Protein AF-A0A848S6K9-F1 (afdb_monomer_lite)

pLDDT: mean 92.79, std 4.36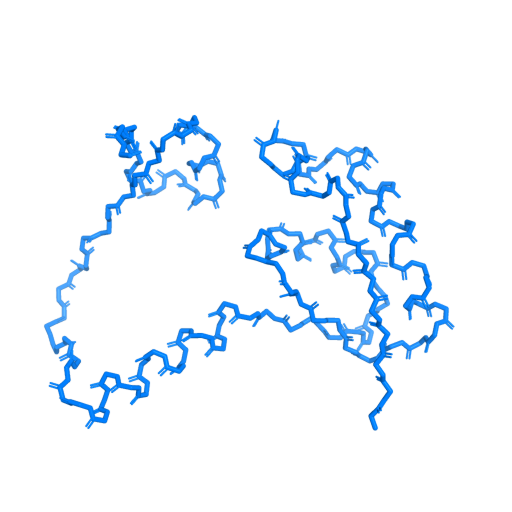, range [76.06, 98.19]

Secondary structure (DSSP, 8-state):
--------TTHHHHHHTT-TTSHHHHHHHHHHHHHHHHTT-SEEEE-STTGGGGHHHHHHHS-TTPEEEEHHHHHHHHHHHHHHHTT------SPP---EEESS-HHHHHHHH-TTS-EEE---

Sequence (124 aa):
INVIEQVGNGIVELIESGKLHSDEMVSLLKIYLKPMIDANIDYLVLGCTHYPYLIPLLIDLLPKHVKIIDSGEAVARQTKAVLEKHNLLNTILNKPKNEFYTNGKPDIMKSLLGNNFKVEYLNF

Structure (mmCIF, N/CA/C/O backbone):
data_AF-A0A848S6K9-F1
#
_entry.id   AF-A0A848S6K9-F1
#
loop_
_atom_site.group_PDB
_atom_site.id
_atom_site.type_symbol
_atom_site.label_atom_id
_atom_site.label_alt_id
_atom_site.label_comp_id
_atom_site.label_asym_id
_atom_site.label_entity_id
_atom_site.label_seq_id
_atom_site.pdbx_PDB_ins_code
_atom_site.Cartn_x
_atom_site.Cartn_y
_atom_site.Cartn_z
_atom_site.occupancy
_atom_site.B_iso_or_equiv
_atom_site.auth_seq_id
_atom_site.auth_comp_id
_atom_site.auth_asym_id
_atom_site.auth_atom_id
_atom_site.pdbx_PDB_model_num
ATOM 1 N N . ILE A 1 1 ? -19.817 -16.344 -1.034 1.00 85.44 1 ILE A N 1
ATOM 2 C CA . ILE A 1 1 ? -18.923 -15.187 -0.793 1.00 85.44 1 ILE A CA 1
ATOM 3 C C . ILE A 1 1 ? -19.828 -13.988 -0.593 1.00 85.44 1 ILE A C 1
ATOM 5 O O . ILE A 1 1 ? -20.676 -13.770 -1.450 1.00 85.44 1 ILE A O 1
ATOM 9 N N . ASN A 1 2 ? -19.718 -13.304 0.544 1.00 93.75 2 ASN A N 1
ATOM 10 C CA . ASN A 1 2 ? -20.392 -12.028 0.764 1.00 93.75 2 ASN A CA 1
ATOM 11 C C . ASN A 1 2 ? -19.378 -10.906 0.523 1.00 93.75 2 ASN A C 1
ATOM 13 O O . ASN A 1 2 ? -18.215 -11.064 0.894 1.00 93.75 2 ASN A O 1
ATOM 17 N N . VAL A 1 3 ? -19.804 -9.817 -0.108 1.00 95.06 3 VAL A N 1
ATOM 18 C CA . VAL A 1 3 ? -18.935 -8.685 -0.446 1.00 95.06 3 VAL A CA 1
ATOM 19 C C . VAL A 1 3 ? -19.520 -7.434 0.183 1.00 95.06 3 VAL A C 1
ATOM 21 O O . VAL A 1 3 ? -20.715 -7.176 0.065 1.00 95.06 3 VAL A O 1
ATOM 24 N N . ILE A 1 4 ? -18.664 -6.676 0.860 1.00 94.38 4 ILE A N 1
ATOM 25 C CA . ILE A 1 4 ? -19.001 -5.382 1.444 1.00 94.38 4 ILE A CA 1
ATOM 26 C C . ILE A 1 4 ? -18.066 -4.368 0.813 1.00 94.38 4 ILE A C 1
ATOM 28 O O . ILE A 1 4 ? -16.845 -4.519 0.869 1.00 94.38 4 ILE A O 1
ATOM 32 N N . GLU A 1 5 ? -18.651 -3.348 0.203 1.00 94.81 5 GLU A N 1
ATOM 33 C CA . GLU A 1 5 ? -17.915 -2.279 -0.451 1.00 94.81 5 GLU A CA 1
ATOM 34 C C . GLU A 1 5 ? -17.945 -1.029 0.419 1.00 94.81 5 GLU A C 1
ATOM 36 O O . GLU A 1 5 ? -18.978 -0.663 0.980 1.00 94.81 5 GLU A O 1
ATOM 41 N N . GLN A 1 6 ? -16.800 -0.364 0.518 1.00 94.88 6 GLN A N 1
ATOM 42 C CA . GLN A 1 6 ? -16.665 0.891 1.237 1.00 94.88 6 GLN A CA 1
ATOM 43 C C . GLN A 1 6 ? -15.826 1.846 0.405 1.00 94.88 6 GLN A C 1
ATOM 45 O O . GLN A 1 6 ? -14.687 1.548 0.044 1.00 94.88 6 GLN A O 1
ATOM 50 N N . VAL A 1 7 ? -16.386 3.020 0.135 1.00 94.75 7 VAL A N 1
ATOM 51 C CA . VAL A 1 7 ? -15.663 4.101 -0.532 1.00 94.75 7 VAL A CA 1
ATOM 52 C C . VAL A 1 7 ? -14.777 4.806 0.497 1.00 94.75 7 VAL A C 1
ATOM 54 O O . VAL A 1 7 ? -15.270 5.242 1.539 1.00 94.75 7 VAL A O 1
ATOM 57 N N . GLY A 1 8 ? -13.477 4.904 0.208 1.00 91.81 8 GLY A N 1
ATOM 58 C CA . GLY A 1 8 ? -12.458 5.504 1.075 1.00 91.81 8 GLY A CA 1
ATOM 59 C C . GLY A 1 8 ? -12.094 6.940 0.690 1.00 91.81 8 GLY A C 1
ATOM 60 O O . GLY A 1 8 ? -10.917 7.237 0.480 1.00 91.81 8 GLY A O 1
ATOM 61 N N . ASN A 1 9 ? -13.096 7.814 0.548 1.00 94.81 9 ASN A N 1
ATOM 62 C CA . ASN A 1 9 ? -12.891 9.231 0.216 1.00 94.81 9 ASN A CA 1
ATOM 63 C C . ASN A 1 9 ? -11.999 9.921 1.264 1.00 94.81 9 ASN A C 1
ATOM 65 O O . ASN A 1 9 ? -12.102 9.631 2.453 1.00 94.81 9 ASN A O 1
ATOM 69 N N . GLY A 1 10 ? -11.125 10.838 0.845 1.00 94.56 10 GLY A N 1
ATOM 70 C CA . GLY A 1 10 ? -10.224 11.561 1.751 1.00 94.56 10 GLY A CA 1
ATOM 71 C C . GLY A 1 10 ? -8.935 10.806 2.097 1.00 94.56 10 GLY A C 1
ATOM 72 O O . GLY A 1 10 ? -7.955 11.425 2.505 1.00 94.56 10 GLY A O 1
ATOM 73 N N . ILE A 1 11 ? -8.891 9.478 1.931 1.00 95.38 11 ILE A N 1
ATOM 74 C CA . ILE A 1 11 ? -7.698 8.685 2.265 1.00 95.38 11 ILE A CA 1
ATOM 75 C C . ILE A 1 11 ? -6.531 9.039 1.337 1.00 95.38 11 ILE A C 1
ATOM 77 O O . ILE A 1 11 ? -5.404 9.204 1.802 1.00 95.38 11 ILE A O 1
ATOM 81 N N . VAL A 1 12 ? -6.785 9.152 0.031 1.00 93.69 12 VAL A N 1
ATOM 82 C CA . VAL A 1 12 ? -5.736 9.430 -0.963 1.00 93.69 12 VAL A CA 1
ATOM 83 C C . VAL A 1 12 ? -5.144 10.816 -0.726 1.00 93.69 12 VAL A C 1
ATOM 85 O O . VAL A 1 12 ? -3.929 10.963 -0.653 1.00 93.69 12 VAL A O 1
ATOM 88 N N . GLU A 1 13 ? -5.995 11.808 -0.487 1.00 93.88 13 GLU A N 1
ATOM 89 C CA . GLU A 1 13 ? -5.608 13.190 -0.221 1.00 93.88 13 GLU A CA 1
ATOM 90 C C . GLU A 1 13 ? -4.739 13.304 1.041 1.00 93.88 13 GLU A C 1
ATOM 92 O O . GLU A 1 13 ? -3.761 14.057 1.078 1.00 93.88 13 GLU A O 1
ATOM 97 N N . LEU A 1 14 ? -5.048 12.528 2.084 1.00 94.69 14 LEU A N 1
ATOM 98 C CA . LEU A 1 14 ? -4.221 12.468 3.290 1.00 94.69 14 LEU A CA 1
ATOM 99 C C . LEU A 1 14 ? -2.866 11.795 3.035 1.00 94.69 14 LEU A C 1
ATOM 101 O O . LEU A 1 14 ? -1.851 12.258 3.555 1.00 94.69 14 LEU A O 1
ATOM 105 N N . ILE A 1 15 ? -2.818 10.739 2.222 1.00 90.94 15 ILE A N 1
ATOM 106 C CA . ILE A 1 15 ? -1.554 10.087 1.845 1.00 90.94 15 ILE A CA 1
ATOM 107 C C . ILE A 1 15 ? -0.682 11.057 1.044 1.00 90.94 15 ILE A C 1
ATOM 109 O O . ILE A 1 15 ? 0.474 11.288 1.401 1.00 90.94 15 ILE A O 1
ATOM 113 N N . GLU A 1 16 ? -1.244 11.680 0.010 1.00 88.56 16 GLU A N 1
ATOM 114 C CA . GLU A 1 16 ? -0.530 12.615 -0.860 1.00 88.56 16 GLU A CA 1
ATOM 115 C C . GLU A 1 16 ? -0.104 13.892 -0.126 1.00 88.56 16 GLU A C 1
ATOM 117 O O . GLU A 1 16 ? 0.919 14.483 -0.451 1.00 88.56 16 GLU A O 1
ATOM 122 N N . SER A 1 17 ? -0.820 14.308 0.918 1.00 89.94 17 SER A N 1
ATOM 123 C CA . SER A 1 17 ? -0.398 15.432 1.766 1.00 89.94 17 SER A CA 1
ATOM 124 C C . SER A 1 17 ? 0.621 15.053 2.851 1.00 89.94 17 SER A C 1
ATOM 126 O O . SER A 1 17 ? 1.007 15.909 3.648 1.00 89.94 17 SER A O 1
ATOM 128 N N . GLY A 1 18 ? 1.092 13.800 2.885 1.00 88.31 18 GLY A N 1
ATOM 129 C CA . GLY A 1 18 ? 2.080 13.322 3.856 1.00 88.31 18 GLY A CA 1
ATOM 130 C C . GLY A 1 18 ? 1.511 13.077 5.258 1.00 88.31 18 GLY A C 1
ATOM 131 O O . GLY A 1 18 ? 2.266 12.952 6.220 1.00 88.31 18 GLY A O 1
ATOM 132 N N . LYS A 1 19 ? 0.185 12.986 5.396 1.00 93.00 19 LYS A N 1
ATOM 133 C CA . LYS A 1 19 ? -0.535 12.790 6.664 1.00 93.00 19 LYS A CA 1
ATOM 134 C C . LYS A 1 19 ? -0.834 11.319 6.975 1.00 93.00 19 LYS A C 1
ATOM 136 O O . LYS A 1 19 ? -1.772 11.024 7.717 1.00 93.00 19 LYS A O 1
ATOM 141 N N . LEU A 1 20 ? -0.025 10.398 6.448 1.00 90.12 20 LEU A N 1
ATOM 142 C CA . LEU A 1 20 ? -0.211 8.949 6.587 1.00 90.12 20 LEU A CA 1
ATOM 143 C C . LEU A 1 20 ? -0.406 8.513 8.048 1.00 90.12 20 LEU A C 1
ATOM 145 O O . LEU A 1 20 ? -1.311 7.745 8.334 1.00 90.12 20 LEU A O 1
ATOM 149 N N . HIS A 1 21 ? 0.394 9.041 8.976 1.00 91.44 21 HIS A N 1
ATOM 150 C CA . HIS A 1 21 ? 0.350 8.674 10.399 1.00 91.44 21 HIS A CA 1
ATOM 151 C C . HIS A 1 21 ? -0.387 9.696 11.282 1.00 91.44 21 HIS A C 1
ATOM 153 O O . HIS A 1 21 ? -0.161 9.745 12.487 1.00 91.44 21 HIS A O 1
ATOM 159 N N . SER A 1 22 ? -1.223 10.556 10.696 1.00 95.12 22 SER A N 1
ATOM 160 C CA . SER A 1 22 ? -1.969 11.565 11.455 1.00 95.12 22 SER A CA 1
ATOM 161 C C . SER A 1 22 ? -3.154 10.970 12.224 1.00 95.12 22 SER A C 1
ATOM 163 O O . SER A 1 22 ? -3.765 9.990 11.791 1.00 95.12 22 SER A O 1
ATOM 165 N N . ASP A 1 23 ? -3.554 11.626 13.316 1.00 96.81 23 ASP A N 1
ATOM 166 C CA . ASP A 1 23 ? -4.791 11.295 14.041 1.00 96.81 23 ASP A CA 1
ATOM 167 C C . ASP A 1 23 ? -6.035 11.407 13.142 1.00 96.81 23 ASP A C 1
ATOM 169 O O . ASP A 1 23 ? -7.007 10.665 13.305 1.00 96.81 23 ASP A O 1
ATOM 173 N N . GLU A 1 24 ? -5.983 12.312 12.161 1.00 97.00 24 GLU A N 1
ATOM 174 C CA . GLU A 1 24 ? -6.998 12.490 11.121 1.00 97.00 24 GLU A CA 1
ATOM 175 C C . GLU A 1 24 ? -7.153 11.214 10.277 1.00 97.00 24 GLU A C 1
ATOM 177 O O . GLU A 1 24 ? -8.266 10.699 10.148 1.00 97.00 24 GLU A O 1
ATOM 182 N N . MET A 1 25 ? -6.042 10.642 9.790 1.00 97.06 25 MET A N 1
ATOM 183 C CA . MET A 1 25 ? -6.047 9.372 9.051 1.00 97.06 25 MET A CA 1
ATOM 184 C C . MET A 1 25 ? -6.609 8.232 9.903 1.00 97.06 25 MET A C 1
ATOM 186 O O . MET A 1 25 ? -7.485 7.493 9.457 1.00 97.06 25 MET A O 1
ATOM 190 N N . VAL A 1 26 ? -6.143 8.095 11.147 1.00 97.19 26 VAL A N 1
ATOM 191 C CA . VAL A 1 26 ? -6.598 7.020 12.044 1.00 97.19 26 VAL A CA 1
ATOM 192 C C . VAL A 1 26 ? -8.102 7.123 12.310 1.00 97.19 26 VAL A C 1
ATOM 194 O O . VAL A 1 26 ? -8.809 6.113 12.286 1.00 97.19 26 VAL A O 1
ATOM 197 N N . SER A 1 27 ? -8.605 8.335 12.542 1.00 97.25 27 SER A N 1
ATOM 198 C CA . SER A 1 27 ? -10.031 8.580 12.777 1.00 97.25 27 SER A CA 1
ATOM 199 C C . SER A 1 27 ? -10.870 8.234 11.548 1.00 97.25 27 SER A C 1
ATOM 201 O O . SER A 1 27 ? -11.896 7.562 11.674 1.00 97.25 27 SER A O 1
ATOM 203 N N . LEU A 1 28 ? -10.401 8.622 10.360 1.00 97.44 28 LEU A N 1
ATOM 204 C CA . LEU A 1 28 ? -11.060 8.323 9.093 1.00 97.44 28 LEU A CA 1
ATOM 205 C C . LEU A 1 28 ? -11.119 6.812 8.823 1.00 97.44 28 LEU A C 1
ATOM 207 O O . LEU A 1 28 ? -12.183 6.275 8.514 1.00 97.44 28 LEU A O 1
ATOM 211 N N . LEU A 1 29 ? -10.003 6.102 9.019 1.00 97.62 29 LEU A N 1
ATOM 212 C CA . LEU A 1 29 ? -9.949 4.647 8.860 1.00 97.62 29 LEU A CA 1
ATOM 213 C C . LEU A 1 29 ? -10.907 3.935 9.814 1.00 97.62 29 LEU A C 1
ATOM 215 O O . LEU A 1 29 ? -11.615 3.028 9.389 1.00 97.62 29 LEU A O 1
ATOM 219 N N . LYS A 1 30 ? -10.996 4.355 11.081 1.00 97.12 30 LYS A N 1
ATOM 220 C CA . LYS A 1 30 ? -11.936 3.750 12.041 1.00 97.12 30 LYS A CA 1
ATOM 221 C C . LYS A 1 30 ? -13.390 3.848 11.578 1.00 97.12 30 LYS A C 1
ATOM 223 O O . LYS A 1 30 ? -14.132 2.883 11.742 1.00 97.12 30 LYS A O 1
ATOM 228 N N . ILE A 1 31 ? -13.786 4.976 10.985 1.00 97.00 31 ILE A N 1
ATOM 229 C CA . ILE A 1 31 ? -15.139 5.163 10.439 1.00 97.00 31 ILE A CA 1
ATOM 230 C C . ILE A 1 31 ? -15.396 4.166 9.304 1.00 97.00 31 ILE A C 1
ATOM 232 O O . ILE A 1 31 ? -16.429 3.499 9.300 1.00 97.00 31 ILE A O 1
ATOM 236 N N . TYR A 1 32 ? -14.449 4.026 8.375 1.00 96.94 32 TYR A N 1
ATOM 237 C CA . TYR A 1 32 ? -14.607 3.157 7.207 1.00 96.94 32 TYR A CA 1
ATOM 238 C C . TYR A 1 32 ? -14.462 1.665 7.505 1.00 96.94 32 TYR A C 1
ATOM 240 O O . TYR A 1 32 ? -15.124 0.847 6.871 1.00 96.94 32 TYR A O 1
ATOM 248 N N . LEU A 1 33 ? -13.638 1.293 8.482 1.00 97.00 33 LEU A N 1
ATOM 249 C CA . LEU A 1 33 ? -13.458 -0.102 8.877 1.00 97.00 33 LEU A CA 1
ATOM 250 C C . LEU A 1 33 ? -14.596 -0.608 9.763 1.00 97.00 33 LEU A C 1
ATOM 252 O O . LEU A 1 33 ? -14.880 -1.804 9.750 1.00 97.00 33 LEU A O 1
ATOM 256 N N . LYS A 1 34 ? -15.273 0.275 10.509 1.00 96.50 34 LYS A N 1
ATOM 257 C CA . LYS A 1 34 ? -16.366 -0.102 11.412 1.00 96.50 34 LYS A CA 1
ATOM 258 C C . LYS A 1 34 ? -17.420 -1.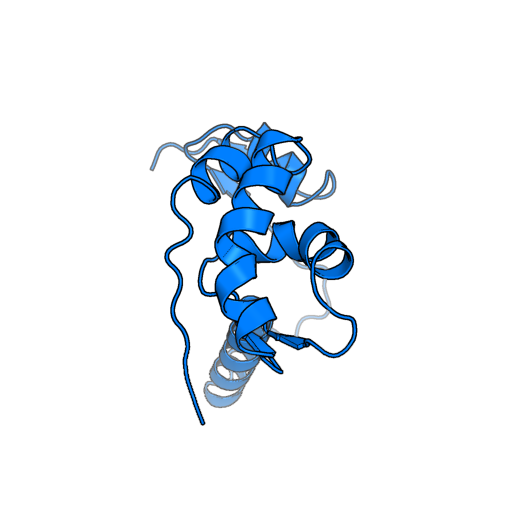026 10.776 1.00 96.50 34 LYS A C 1
ATOM 260 O O . LYS A 1 34 ? -17.631 -2.093 11.346 1.00 96.50 34 LYS A O 1
ATOM 265 N N . PRO A 1 35 ? -18.053 -0.701 9.631 1.00 96.19 35 PRO A N 1
ATOM 266 C CA . PRO A 1 35 ? -19.061 -1.584 9.038 1.00 96.19 35 PRO A CA 1
ATOM 267 C C . PRO A 1 35 ? -18.500 -2.958 8.645 1.00 96.19 35 PRO A C 1
ATOM 269 O O . PRO A 1 35 ? -19.211 -3.954 8.721 1.00 96.19 35 PRO A O 1
ATOM 272 N N . MET A 1 36 ? -17.223 -3.034 8.264 1.00 96.62 36 MET A N 1
ATOM 273 C CA . MET A 1 36 ? -16.567 -4.298 7.920 1.00 96.62 36 MET A CA 1
ATOM 274 C C . MET A 1 36 ? -16.279 -5.145 9.163 1.00 96.62 36 MET A C 1
ATOM 276 O O . MET A 1 36 ? -16.493 -6.356 9.155 1.00 96.62 36 MET A O 1
ATOM 280 N N . ILE A 1 37 ? -15.818 -4.505 10.240 1.00 96.44 37 ILE A N 1
ATOM 281 C CA . ILE A 1 37 ? -15.559 -5.159 11.528 1.00 96.44 37 ILE A CA 1
ATOM 282 C C . ILE A 1 37 ? -16.872 -5.660 12.134 1.00 96.44 37 ILE A C 1
ATOM 284 O O . ILE A 1 37 ? -16.941 -6.811 12.557 1.00 96.44 37 ILE A O 1
ATOM 288 N N . ASP A 1 38 ? -17.921 -4.833 12.121 1.00 96.62 38 ASP A N 1
ATOM 289 C CA . ASP A 1 38 ? -19.254 -5.201 12.612 1.00 96.62 38 ASP A CA 1
ATOM 290 C C . ASP A 1 38 ? -19.843 -6.382 11.811 1.00 96.62 38 ASP A C 1
ATOM 292 O O . ASP A 1 38 ? -20.575 -7.204 12.359 1.00 96.62 38 ASP A O 1
ATOM 296 N N . ALA A 1 39 ? -19.485 -6.503 10.528 1.00 96.75 39 ALA A N 1
ATOM 297 C CA . ALA A 1 39 ? -19.861 -7.624 9.670 1.00 96.75 39 ALA A CA 1
ATOM 298 C C . ALA A 1 39 ? -18.937 -8.854 9.777 1.00 96.75 39 ALA A C 1
ATOM 300 O O . ALA A 1 39 ? -19.168 -9.840 9.076 1.00 96.75 39 ALA A O 1
ATOM 301 N N . ASN A 1 40 ? -17.912 -8.808 10.638 1.00 96.62 40 ASN A N 1
ATOM 302 C CA . ASN A 1 40 ? -16.959 -9.890 10.892 1.00 96.62 40 ASN A CA 1
ATOM 303 C C . ASN A 1 40 ? -16.326 -10.459 9.606 1.00 96.62 40 ASN A C 1
ATOM 305 O O . ASN A 1 40 ? -16.396 -11.660 9.339 1.00 96.62 40 ASN A O 1
ATOM 309 N N . ILE A 1 41 ? -15.745 -9.579 8.782 1.00 97.81 41 ILE A N 1
ATOM 310 C CA . ILE A 1 41 ? -15.042 -9.981 7.557 1.00 97.81 41 ILE A CA 1
ATOM 311 C C . ILE A 1 41 ? -13.822 -10.863 7.853 1.00 97.81 41 ILE A C 1
ATOM 313 O O . ILE A 1 41 ? -13.096 -10.638 8.812 1.00 97.81 41 ILE A O 1
ATOM 317 N N . ASP A 1 42 ? -13.528 -11.807 6.963 1.00 97.94 42 ASP A N 1
ATOM 318 C CA . ASP A 1 42 ? -12.292 -12.601 7.030 1.00 97.94 42 ASP A CA 1
ATOM 319 C C . ASP A 1 42 ? -11.138 -11.961 6.238 1.00 97.94 42 ASP A C 1
ATOM 321 O O . ASP A 1 42 ? -9.960 -12.193 6.520 1.00 97.94 42 ASP A O 1
ATOM 325 N N . TYR A 1 43 ? -11.471 -11.160 5.220 1.00 96.94 43 TYR A N 1
ATOM 326 C CA . TYR A 1 43 ? -10.521 -10.575 4.276 1.00 96.94 43 TYR A CA 1
ATOM 327 C C . TYR A 1 43 ? -10.838 -9.107 3.990 1.00 96.94 43 TYR A C 1
ATOM 329 O O . TYR A 1 43 ? -11.992 -8.755 3.752 1.00 96.94 43 TYR A O 1
ATOM 337 N N . LEU A 1 44 ? -9.796 -8.278 3.929 1.00 96.62 44 LEU A N 1
ATOM 338 C CA . LEU A 1 44 ? -9.849 -6.895 3.460 1.00 96.62 44 LEU A CA 1
ATOM 339 C C . LEU A 1 44 ? -9.046 -6.764 2.162 1.00 96.62 44 LEU A C 1
ATOM 341 O O . LEU A 1 44 ? -7.844 -7.017 2.155 1.00 96.62 44 LEU A O 1
ATOM 345 N N . VAL A 1 45 ? -9.687 -6.340 1.073 1.00 94.56 45 VAL A N 1
ATOM 346 C CA . VAL A 1 45 ? -9.020 -6.114 -0.220 1.00 94.56 45 VAL A CA 1
ATOM 347 C C . VAL A 1 45 ? -8.672 -4.636 -0.381 1.00 94.56 45 VAL A C 1
ATOM 349 O O . VAL A 1 45 ? -9.539 -3.772 -0.259 1.00 94.56 45 VAL A O 1
ATOM 352 N N . LEU A 1 46 ? -7.413 -4.338 -0.705 1.00 94.12 46 LEU A N 1
ATOM 353 C CA . LEU A 1 46 ? -6.957 -2.976 -0.980 1.00 94.12 46 LEU A CA 1
ATOM 354 C C . LEU A 1 46 ? -7.190 -2.623 -2.457 1.00 94.12 46 LEU A C 1
ATOM 356 O O . LEU A 1 46 ? -6.389 -2.955 -3.334 1.00 94.12 46 LEU A O 1
ATOM 360 N N . GLY A 1 47 ? -8.313 -1.953 -2.728 1.00 90.12 47 GLY A N 1
ATOM 361 C CA . GLY A 1 47 ? -8.761 -1.600 -4.083 1.00 90.12 47 GLY A CA 1
ATOM 362 C C . GLY A 1 47 ? -8.134 -0.341 -4.698 1.00 90.12 47 GLY A C 1
ATOM 363 O O . GLY A 1 47 ? -8.486 0.020 -5.816 1.00 90.12 47 GLY A O 1
ATOM 364 N N . CYS A 1 48 ? -7.227 0.343 -3.997 1.00 90.50 48 CYS A N 1
ATOM 365 C CA . CYS A 1 48 ? -6.548 1.549 -4.478 1.00 90.50 48 CYS A CA 1
ATOM 366 C C . CYS A 1 48 ? -5.030 1.366 -4.392 1.00 90.50 48 CYS A C 1
ATOM 368 O O . CYS A 1 48 ? -4.525 0.835 -3.402 1.00 90.50 48 CYS A O 1
ATOM 370 N N . THR A 1 49 ? -4.295 1.868 -5.385 1.00 90.62 49 THR A N 1
ATOM 371 C CA . THR A 1 49 ? -2.824 1.799 -5.456 1.00 90.62 49 THR A CA 1
ATOM 372 C C . THR A 1 49 ? -2.109 2.478 -4.285 1.00 90.62 49 THR A C 1
ATOM 374 O O . THR A 1 49 ? -0.962 2.148 -4.009 1.00 90.62 49 THR A O 1
ATOM 377 N N . HIS A 1 50 ? -2.772 3.394 -3.573 1.00 90.19 50 HIS A N 1
ATOM 378 C CA . HIS A 1 50 ? -2.218 4.081 -2.401 1.00 90.19 50 HIS A CA 1
ATOM 379 C C . HIS A 1 50 ? -2.362 3.284 -1.099 1.00 90.19 50 HIS A C 1
ATOM 381 O O . HIS A 1 50 ? -1.635 3.509 -0.135 1.00 90.19 50 HIS A O 1
ATOM 387 N N . TYR A 1 51 ? -3.313 2.357 -1.024 1.00 92.56 51 TYR A N 1
ATOM 388 C CA . TYR A 1 51 ? -3.653 1.709 0.240 1.00 92.56 51 TYR A CA 1
ATOM 389 C C . TYR A 1 51 ? -2.606 0.724 0.782 1.00 92.56 51 TYR A C 1
ATOM 391 O O . TYR A 1 51 ? -2.606 0.534 2.000 1.00 92.56 51 TYR A O 1
ATOM 399 N N . PRO A 1 52 ? -1.672 0.151 -0.008 1.00 91.38 52 PRO A N 1
ATOM 400 C CA . PRO A 1 52 ? -0.572 -0.630 0.558 1.00 91.38 52 PRO A CA 1
ATOM 401 C C . PRO A 1 52 ? 0.240 0.130 1.621 1.00 91.38 52 PRO A C 1
ATOM 403 O O . PRO A 1 52 ? 0.697 -0.474 2.589 1.00 91.38 52 PRO A O 1
ATOM 406 N N . TYR A 1 53 ? 0.342 1.462 1.525 1.00 89.81 53 TYR A N 1
ATOM 407 C CA . TYR A 1 53 ? 1.015 2.287 2.539 1.00 89.81 53 TYR A CA 1
ATOM 408 C C . TYR A 1 53 ? 0.300 2.298 3.899 1.00 89.81 53 TYR A C 1
ATOM 410 O O . TYR A 1 53 ? 0.911 2.611 4.918 1.00 89.81 53 TYR A O 1
ATOM 418 N N . LEU A 1 54 ? -0.984 1.934 3.935 1.00 93.56 54 LEU A N 1
ATOM 419 C CA . LEU A 1 54 ? -1.790 1.876 5.153 1.00 93.56 54 LEU A CA 1
ATOM 420 C C . LEU A 1 54 ? -1.674 0.536 5.874 1.00 93.56 54 LEU A C 1
ATOM 422 O O . LEU A 1 54 ? -2.137 0.445 7.005 1.00 93.56 54 LEU A O 1
ATOM 426 N N . ILE A 1 55 ? -1.072 -0.495 5.265 1.00 94.44 55 ILE A N 1
ATOM 427 C CA . ILE A 1 55 ? -0.984 -1.843 5.850 1.00 94.44 55 ILE A CA 1
ATOM 428 C C . ILE A 1 55 ? -0.498 -1.821 7.310 1.00 94.44 55 ILE A C 1
ATOM 430 O O . ILE A 1 55 ? -1.161 -2.458 8.128 1.00 94.44 55 ILE A O 1
ATOM 434 N N . PRO A 1 56 ? 0.561 -1.071 7.689 1.00 93.44 56 PRO A N 1
ATOM 435 C CA . PRO A 1 56 ? 0.984 -0.997 9.087 1.00 93.44 56 PRO A CA 1
ATOM 436 C C . PRO A 1 56 ? -0.127 -0.503 10.027 1.00 93.44 56 PRO A C 1
ATOM 438 O O . PRO A 1 56 ? -0.379 -1.123 11.051 1.00 93.44 56 PRO A O 1
ATOM 441 N N . LEU A 1 57 ? -0.853 0.554 9.641 1.00 95.00 57 LEU A N 1
ATOM 442 C CA . LEU A 1 57 ? -1.976 1.091 10.421 1.00 95.00 57 LEU A CA 1
ATOM 443 C C . LEU A 1 57 ? -3.175 0.137 10.440 1.00 95.00 57 LEU A C 1
ATOM 445 O O . LEU A 1 57 ? -3.854 0.003 11.453 1.00 95.00 57 LEU A O 1
ATOM 449 N N . LEU A 1 58 ? -3.455 -0.526 9.319 1.00 96.56 58 LEU A N 1
ATOM 450 C CA . LEU A 1 58 ? -4.569 -1.462 9.199 1.00 96.56 58 LEU A CA 1
ATOM 451 C C . LEU A 1 58 ? -4.361 -2.700 10.073 1.00 96.56 58 LEU A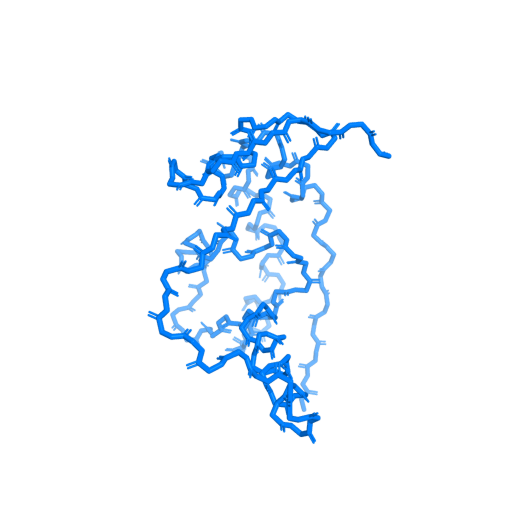 C 1
ATOM 453 O O . LEU A 1 58 ? -5.323 -3.165 10.673 1.00 96.56 58 LEU A O 1
ATOM 457 N N . ILE A 1 59 ? -3.129 -3.203 10.185 1.00 95.50 59 ILE A N 1
ATOM 458 C CA . ILE A 1 59 ? -2.794 -4.322 11.078 1.00 95.50 59 ILE A CA 1
ATOM 459 C C . ILE A 1 59 ? -3.116 -3.977 12.539 1.00 95.50 59 ILE A C 1
ATOM 461 O O . ILE A 1 59 ? -3.604 -4.840 13.267 1.00 95.50 59 ILE A O 1
ATOM 465 N N . ASP A 1 60 ? -2.898 -2.726 12.949 1.00 95.19 60 ASP A N 1
ATOM 466 C CA . ASP A 1 60 ? -3.195 -2.270 14.311 1.00 95.19 60 ASP A CA 1
ATOM 467 C C . ASP A 1 60 ? -4.698 -2.046 14.555 1.00 95.19 60 ASP A C 1
ATOM 469 O O . ASP A 1 60 ? -5.183 -2.206 15.677 1.00 95.19 60 ASP A O 1
ATOM 473 N N . LEU A 1 61 ? -5.448 -1.659 13.517 1.00 96.00 61 LEU A N 1
ATOM 474 C CA . LEU A 1 61 ? -6.875 -1.330 13.613 1.00 96.00 61 LEU A CA 1
ATOM 475 C C . LEU A 1 61 ? -7.804 -2.532 13.405 1.00 96.00 61 LEU A C 1
ATOM 477 O O . LEU A 1 61 ? -8.934 -2.523 13.899 1.00 96.00 61 LEU A O 1
ATOM 481 N N . LEU A 1 62 ? -7.367 -3.538 12.651 1.00 97.31 62 LEU A N 1
ATOM 482 C CA . LEU A 1 62 ? -8.181 -4.696 12.303 1.00 97.31 62 LEU A CA 1
ATOM 483 C C . LEU A 1 62 ? -8.090 -5.801 13.363 1.00 97.31 62 LEU A C 1
ATOM 485 O O . LEU A 1 62 ? -7.050 -6.005 13.992 1.00 97.31 62 LEU A O 1
ATOM 489 N N . PRO A 1 63 ? -9.156 -6.600 13.531 1.00 97.06 63 PRO A N 1
ATOM 490 C CA . PRO A 1 63 ? -9.067 -7.842 14.282 1.00 97.06 63 PRO A CA 1
ATOM 491 C C . PRO A 1 63 ? -7.991 -8.774 13.703 1.00 97.06 63 PRO A C 1
ATOM 493 O O . PRO A 1 63 ? -7.877 -8.932 12.490 1.00 97.06 63 PRO A O 1
ATOM 496 N N . LYS A 1 64 ? -7.257 -9.482 14.572 1.00 95.94 64 LYS A N 1
ATOM 497 C CA . LYS A 1 64 ? -6.113 -10.339 14.187 1.00 95.94 64 LYS A CA 1
ATOM 498 C C . LYS A 1 64 ? -6.421 -11.445 13.168 1.00 95.94 64 LYS A C 1
ATOM 500 O O . LYS A 1 64 ? -5.496 -11.991 12.576 1.00 95.94 64 LYS A O 1
ATOM 505 N N . HIS A 1 65 ? -7.686 -11.837 13.027 1.00 96.88 65 HIS A N 1
ATOM 506 C CA . HIS A 1 65 ? -8.092 -12.880 12.085 1.00 96.88 65 HIS A CA 1
ATOM 507 C C . HIS A 1 65 ? -8.255 -12.357 10.650 1.00 96.88 65 HIS A C 1
ATOM 509 O O . HIS A 1 65 ? -8.223 -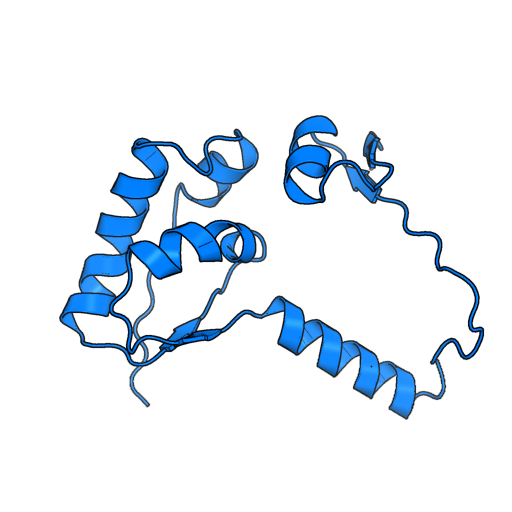13.162 9.719 1.00 96.88 65 HIS A O 1
ATOM 515 N N . VAL A 1 66 ? -8.407 -11.039 10.467 1.00 97.88 66 VAL A N 1
ATOM 516 C CA . VAL A 1 66 ? -8.627 -10.428 9.154 1.00 97.88 66 VAL A CA 1
ATOM 517 C C . VAL A 1 66 ? -7.334 -10.454 8.350 1.00 97.88 66 VAL A C 1
ATOM 519 O O . VAL A 1 66 ? -6.289 -9.982 8.798 1.00 97.88 66 VAL A O 1
ATOM 522 N N . LYS A 1 67 ? -7.404 -10.980 7.128 1.00 96.44 67 LYS A N 1
ATOM 523 C CA . LYS A 1 67 ? -6.274 -11.019 6.195 1.00 96.44 67 LYS A CA 1
ATOM 524 C C . LYS A 1 67 ? -6.371 -9.883 5.188 1.00 96.44 67 LYS A C 1
ATOM 526 O O . LYS A 1 67 ? -7.392 -9.717 4.528 1.00 96.44 67 LYS A O 1
ATOM 531 N N . ILE A 1 68 ? -5.288 -9.133 5.025 1.00 95.75 68 ILE A N 1
ATOM 532 C CA . ILE A 1 68 ? -5.211 -8.062 4.030 1.00 95.75 68 ILE A CA 1
ATOM 533 C C . ILE A 1 68 ? -4.730 -8.647 2.698 1.00 95.75 68 ILE A C 1
ATOM 535 O O . ILE A 1 68 ? -3.746 -9.386 2.658 1.00 95.75 68 ILE A O 1
ATOM 539 N N . ILE A 1 69 ? -5.427 -8.319 1.612 1.00 92.44 69 ILE A N 1
ATOM 540 C CA . ILE A 1 69 ? -5.057 -8.671 0.241 1.00 92.44 69 ILE A CA 1
ATOM 541 C C . ILE A 1 69 ? -4.582 -7.402 -0.467 1.00 92.44 69 ILE A C 1
ATOM 543 O O . ILE A 1 69 ? -5.376 -6.496 -0.733 1.00 92.44 69 ILE A O 1
ATOM 547 N N . ASP A 1 70 ? -3.291 -7.370 -0.798 1.00 87.88 70 ASP A N 1
ATOM 548 C CA . ASP A 1 70 ? -2.685 -6.347 -1.648 1.00 87.88 70 ASP A CA 1
ATOM 549 C C . ASP A 1 70 ? -2.797 -6.739 -3.132 1.00 87.88 70 ASP A C 1
ATOM 551 O O . ASP A 1 70 ? -2.390 -7.828 -3.553 1.00 87.88 70 ASP A O 1
ATOM 555 N N . SER A 1 71 ? -3.350 -5.834 -3.939 1.00 84.50 71 SER A N 1
ATOM 556 C CA . SER A 1 71 ? -3.458 -6.002 -5.388 1.00 84.50 71 SER A CA 1
ATOM 557 C C . SER A 1 71 ? -2.102 -5.884 -6.099 1.00 84.50 71 SER A C 1
ATOM 559 O O . SER A 1 71 ? -1.912 -6.523 -7.137 1.00 84.50 71 SER A O 1
ATOM 561 N N . GLY A 1 72 ? -1.131 -5.158 -5.532 1.00 86.50 72 GLY A N 1
ATOM 562 C CA . GLY A 1 72 ? 0.195 -4.952 -6.117 1.00 86.50 72 GLY A CA 1
ATOM 563 C C . GLY A 1 72 ? 0.969 -6.254 -6.331 1.00 86.50 72 GLY A C 1
ATOM 564 O O . GLY A 1 72 ? 1.472 -6.511 -7.428 1.00 86.50 72 GLY A O 1
ATOM 565 N N . GLU A 1 73 ? 1.004 -7.130 -5.324 1.00 85.00 73 GLU A N 1
ATOM 566 C CA . GLU A 1 73 ? 1.674 -8.434 -5.429 1.00 85.00 73 GLU A CA 1
ATOM 567 C C . GLU A 1 73 ? 1.003 -9.347 -6.469 1.00 85.00 73 GLU A C 1
ATOM 569 O O . GLU A 1 73 ? 1.672 -10.049 -7.236 1.00 85.00 73 GLU A O 1
ATOM 574 N N . ALA A 1 74 ? -0.332 -9.343 -6.524 1.00 87.44 74 ALA A N 1
ATOM 575 C CA . ALA A 1 74 ? -1.077 -10.112 -7.516 1.00 87.44 74 ALA A CA 1
ATOM 576 C C . ALA A 1 74 ? -0.754 -9.643 -8.944 1.00 87.44 74 ALA A C 1
ATOM 578 O O . ALA A 1 74 ? -0.481 -10.473 -9.816 1.00 87.44 74 ALA A O 1
ATOM 579 N N . VAL A 1 75 ? -0.697 -8.325 -9.164 1.00 91.62 75 VAL A N 1
ATOM 580 C CA . VAL A 1 75 ? -0.308 -7.732 -10.450 1.00 91.62 75 VAL A CA 1
ATOM 581 C C . VAL A 1 75 ? 1.138 -8.087 -10.804 1.00 91.62 75 VAL A C 1
ATOM 583 O O . VAL A 1 75 ? 1.394 -8.508 -11.928 1.00 91.62 75 VAL A O 1
ATOM 586 N N . ALA A 1 76 ? 2.082 -8.004 -9.862 1.00 92.31 76 ALA A N 1
ATOM 587 C CA . ALA A 1 76 ? 3.482 -8.357 -10.110 1.00 92.31 76 ALA A CA 1
ATOM 588 C C . ALA A 1 76 ? 3.650 -9.822 -10.555 1.00 92.31 76 ALA A C 1
ATOM 590 O O . ALA A 1 76 ? 4.361 -10.106 -11.526 1.00 92.31 76 ALA A O 1
ATOM 591 N N . ARG A 1 77 ? 2.952 -10.756 -9.894 1.00 93.50 77 ARG A N 1
ATOM 592 C CA . ARG A 1 77 ? 2.951 -12.178 -10.281 1.00 93.50 77 ARG A CA 1
ATOM 593 C C . ARG A 1 77 ? 2.352 -12.393 -11.667 1.00 93.50 77 ARG A C 1
ATOM 595 O O . ARG A 1 77 ? 2.928 -13.135 -12.461 1.00 93.50 77 ARG A O 1
ATOM 602 N N . GLN A 1 78 ? 1.246 -11.719 -11.976 1.00 95.88 78 GLN A N 1
ATOM 603 C CA . GLN A 1 78 ? 0.625 -11.811 -13.294 1.00 95.88 78 GLN A CA 1
ATOM 604 C C . GLN A 1 78 ? 1.536 -11.248 -14.393 1.00 95.88 78 GLN A C 1
ATOM 606 O O . GLN A 1 78 ? 1.693 -11.880 -15.436 1.00 95.88 78 GLN A O 1
ATOM 611 N N . THR A 1 79 ? 2.191 -10.111 -14.150 1.00 96.69 79 THR A N 1
ATOM 612 C CA . THR A 1 79 ? 3.173 -9.527 -15.075 1.00 96.69 79 THR A CA 1
ATOM 613 C C . THR A 1 79 ? 4.296 -10.514 -15.379 1.00 96.69 79 THR A C 1
ATOM 615 O O . THR A 1 79 ? 4.617 -10.730 -16.546 1.00 96.69 79 THR A O 1
ATOM 618 N N . LYS A 1 80 ? 4.850 -11.182 -14.357 1.00 96.38 80 LYS A N 1
ATOM 619 C CA . LYS A 1 80 ? 5.867 -12.226 -14.552 1.00 96.38 80 LYS A CA 1
ATOM 620 C C . LYS A 1 80 ? 5.354 -13.366 -15.439 1.00 96.38 80 LYS A C 1
ATOM 622 O O . LYS A 1 80 ? 6.029 -13.718 -16.402 1.00 96.38 80 LYS A O 1
ATOM 627 N N . ALA A 1 81 ? 4.165 -13.897 -15.153 1.00 97.50 81 ALA A N 1
ATOM 628 C CA . ALA A 1 81 ? 3.580 -14.993 -15.929 1.00 97.50 81 ALA A CA 1
ATOM 629 C C . ALA A 1 81 ? 3.360 -14.613 -17.406 1.00 97.50 81 ALA A C 1
ATOM 631 O O . ALA A 1 81 ? 3.589 -15.421 -18.308 1.00 97.50 81 ALA A O 1
ATOM 632 N N . VAL A 1 82 ? 2.952 -13.367 -17.670 1.00 98.19 82 VAL A N 1
ATOM 633 C CA . VAL A 1 82 ? 2.822 -12.840 -19.035 1.00 98.19 82 VAL A CA 1
ATOM 634 C C . VAL A 1 82 ? 4.191 -12.749 -19.715 1.00 98.19 82 VAL A C 1
ATOM 636 O O . VAL A 1 82 ? 4.340 -13.233 -20.834 1.00 98.19 82 VAL A O 1
ATOM 639 N N . LEU A 1 83 ? 5.211 -12.196 -19.053 1.00 97.88 83 LEU A N 1
ATOM 640 C CA . LEU A 1 83 ? 6.561 -12.115 -19.623 1.00 97.88 83 LEU A CA 1
ATOM 641 C C . LEU A 1 83 ? 7.147 -13.502 -19.934 1.00 97.88 83 LEU A C 1
ATOM 643 O O . LEU A 1 83 ? 7.742 -13.680 -20.995 1.00 97.88 83 LEU A O 1
ATOM 647 N N . GLU A 1 84 ? 6.939 -14.488 -19.057 1.00 97.25 84 GLU A N 1
ATOM 648 C CA . GLU A 1 84 ? 7.336 -15.888 -19.273 1.00 97.25 84 GLU A CA 1
ATOM 649 C C . GLU A 1 84 ? 6.658 -16.483 -20.504 1.00 97.25 84 GLU A C 1
ATOM 651 O O . GLU A 1 84 ? 7.333 -16.988 -21.400 1.00 97.25 84 GLU A O 1
ATOM 656 N N . LYS A 1 85 ? 5.329 -16.355 -20.595 1.00 98.19 85 LYS A N 1
ATOM 657 C CA . LYS A 1 85 ? 4.539 -16.857 -21.727 1.00 98.19 85 LYS A CA 1
ATOM 658 C C . LYS A 1 85 ? 5.020 -16.307 -23.073 1.00 98.19 85 LYS A C 1
ATOM 660 O O . LYS A 1 85 ? 4.920 -16.994 -24.086 1.00 98.19 85 LYS A O 1
ATOM 665 N N . HIS A 1 86 ? 5.512 -15.072 -23.084 1.00 98.00 86 HIS A N 1
ATOM 666 C CA . HIS A 1 86 ? 5.969 -14.388 -24.290 1.00 98.00 86 HIS A CA 1
ATOM 667 C C . HIS A 1 86 ? 7.493 -14.446 -24.501 1.00 98.00 86 HIS A C 1
ATOM 669 O O . HIS A 1 86 ? 7.980 -13.844 -25.455 1.00 98.00 86 HIS A O 1
ATOM 675 N N . ASN A 1 87 ? 8.247 -15.177 -23.668 1.00 96.75 87 ASN A N 1
ATOM 676 C CA . ASN A 1 87 ? 9.717 -15.230 -23.701 1.00 96.75 87 ASN A CA 1
ATOM 677 C C . ASN A 1 87 ? 10.385 -13.838 -23.612 1.00 96.75 87 ASN A C 1
ATOM 679 O O . ASN A 1 87 ? 11.389 -13.575 -24.269 1.00 96.75 87 ASN A O 1
ATOM 683 N N . LEU A 1 88 ? 9.819 -12.940 -22.799 1.00 96.94 88 LEU A N 1
ATOM 684 C CA . LEU A 1 88 ? 10.277 -11.554 -22.607 1.00 96.94 88 LEU A CA 1
ATOM 685 C C . LEU A 1 88 ? 11.012 -11.334 -21.276 1.00 96.94 88 LEU A C 1
ATOM 687 O O . LEU A 1 88 ? 11.305 -10.195 -20.910 1.00 96.94 88 LEU A O 1
ATOM 691 N N . LEU A 1 89 ? 11.285 -12.397 -20.513 1.00 95.12 89 LEU A N 1
ATOM 692 C CA . LEU A 1 89 ? 12.037 -12.270 -19.269 1.00 95.12 89 LEU A CA 1
ATOM 693 C C . LEU A 1 89 ? 13.459 -11.775 -19.541 1.00 95.12 89 LEU A C 1
ATOM 695 O O . LEU A 1 89 ? 14.197 -12.354 -20.337 1.00 95.12 89 LEU A O 1
ATOM 699 N N . ASN A 1 90 ? 13.873 -10.752 -18.797 1.00 92.12 90 ASN A N 1
ATOM 700 C CA . ASN A 1 90 ? 15.280 -10.398 -18.716 1.00 92.12 90 ASN A CA 1
ATOM 701 C C . ASN A 1 90 ? 16.029 -11.483 -17.922 1.00 92.12 90 ASN A C 1
ATOM 703 O O . ASN A 1 90 ? 15.750 -11.693 -16.743 1.00 92.12 90 ASN A O 1
ATOM 707 N N . THR A 1 91 ? 16.981 -12.157 -18.564 1.00 89.81 91 THR A N 1
ATOM 708 C CA . THR A 1 91 ? 17.801 -13.224 -17.965 1.00 89.81 91 THR A CA 1
ATOM 709 C C . THR A 1 91 ? 19.148 -12.725 -17.433 1.00 89.81 91 THR A C 1
ATOM 711 O O . THR A 1 91 ? 19.915 -13.499 -16.862 1.00 89.81 91 THR A O 1
ATOM 714 N N . ILE A 1 92 ? 19.451 -11.433 -17.597 1.00 91.62 92 ILE A N 1
ATOM 715 C CA . ILE A 1 92 ? 20.702 -10.825 -17.137 1.00 91.62 92 ILE A CA 1
ATOM 716 C C . ILE A 1 92 ? 20.635 -10.602 -15.619 1.00 91.62 92 ILE A C 1
ATOM 718 O O . ILE A 1 92 ? 19.756 -9.902 -15.125 1.00 91.62 92 ILE A O 1
ATOM 722 N N . LEU A 1 93 ? 21.616 -11.130 -14.882 1.00 84.75 93 LEU A N 1
ATOM 723 C CA . LEU A 1 93 ? 21.703 -11.057 -13.411 1.00 84.75 93 LEU A CA 1
ATOM 724 C C . LEU A 1 93 ? 22.320 -9.750 -12.873 1.00 84.75 93 LEU A C 1
ATOM 726 O O . LEU A 1 93 ? 22.758 -9.683 -11.724 1.00 84.75 93 LEU A O 1
ATOM 730 N N . ASN A 1 94 ? 22.370 -8.700 -13.690 1.00 89.00 94 ASN A N 1
ATOM 731 C CA . ASN A 1 94 ? 22.893 -7.405 -13.266 1.00 89.00 94 ASN A CA 1
ATOM 732 C C . ASN A 1 94 ? 21.854 -6.658 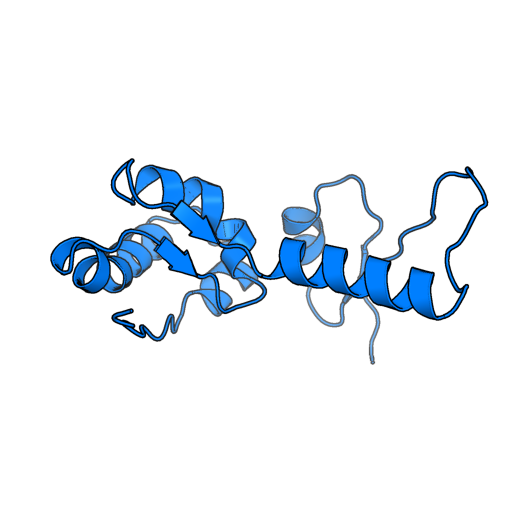-12.427 1.00 89.00 94 ASN A C 1
ATOM 734 O O . ASN A 1 94 ? 20.647 -6.814 -12.615 1.00 89.00 94 ASN A O 1
ATOM 738 N N . LYS A 1 95 ? 22.326 -5.794 -11.523 1.00 84.31 95 LYS A N 1
ATOM 739 C CA . LYS A 1 95 ? 21.440 -4.949 -10.718 1.00 84.31 95 LYS A CA 1
ATOM 740 C C . LYS A 1 95 ? 20.595 -4.058 -11.648 1.00 84.31 95 LYS A C 1
ATOM 742 O O . LYS A 1 95 ? 21.185 -3.309 -12.431 1.00 84.31 95 LYS A O 1
ATOM 747 N N . PRO A 1 96 ? 19.251 -4.114 -11.583 1.00 87.88 96 PRO A N 1
ATOM 748 C CA . PRO A 1 96 ? 18.408 -3.280 -12.427 1.00 87.88 96 PRO A CA 1
ATOM 749 C C . PRO A 1 96 ? 18.550 -1.809 -12.033 1.00 87.88 96 PRO A C 1
ATOM 751 O O . PRO A 1 96 ? 18.754 -1.474 -10.861 1.00 87.88 96 PRO A O 1
ATOM 754 N N . LYS A 1 97 ? 18.424 -0.925 -13.024 1.00 87.69 97 LYS A N 1
ATOM 755 C CA . LYS A 1 97 ? 18.320 0.517 -12.812 1.00 87.69 97 LYS A CA 1
ATOM 756 C C . LYS A 1 97 ? 16.838 0.889 -12.805 1.00 87.69 97 LYS A C 1
ATOM 758 O O . LYS A 1 97 ? 16.180 0.760 -13.830 1.00 87.69 97 LYS A O 1
ATOM 763 N N . ASN A 1 98 ? 16.342 1.354 -11.662 1.00 90.81 98 ASN A N 1
ATOM 764 C CA . ASN A 1 98 ? 14.971 1.843 -11.515 1.00 90.81 98 ASN A CA 1
ATOM 765 C C . ASN A 1 98 ? 15.003 3.373 -11.431 1.00 90.81 98 ASN A C 1
ATOM 767 O O . ASN A 1 98 ? 15.691 3.922 -10.567 1.00 90.81 98 ASN A O 1
ATOM 771 N N . GLU A 1 99 ? 14.276 4.048 -12.318 1.00 91.00 99 GLU A N 1
ATOM 772 C CA . GLU A 1 99 ? 14.141 5.509 -12.348 1.00 91.00 99 GLU A CA 1
ATOM 773 C C . GLU A 1 99 ? 12.676 5.880 -12.136 1.00 91.00 99 GLU A C 1
ATOM 775 O O . GLU A 1 99 ? 11.784 5.243 -12.695 1.00 91.00 99 GLU A O 1
ATOM 780 N N . PHE A 1 100 ? 12.435 6.892 -11.305 1.00 93.94 100 PHE A N 1
ATOM 781 C CA . PHE A 1 100 ? 11.095 7.335 -10.944 1.00 93.94 100 PHE A CA 1
ATOM 782 C C . PHE A 1 100 ? 10.922 8.804 -11.307 1.00 93.94 100 PHE A C 1
ATOM 784 O O . PHE A 1 100 ? 11.796 9.632 -11.040 1.00 93.94 100 PHE A O 1
ATOM 791 N N . TYR A 1 101 ? 9.762 9.118 -11.873 1.00 93.81 101 TYR A N 1
ATOM 792 C CA . TYR A 1 101 ? 9.396 10.459 -12.300 1.00 93.81 101 TYR A CA 1
ATOM 793 C C . TYR A 1 101 ? 8.032 10.829 -11.725 1.00 93.81 101 TYR A C 1
ATOM 795 O O . TYR A 1 101 ? 7.152 9.977 -11.602 1.00 93.81 101 TYR A O 1
ATOM 803 N N . THR A 1 102 ? 7.847 12.101 -11.386 1.00 90.81 102 THR A N 1
ATOM 804 C CA . THR A 1 102 ? 6.559 12.640 -10.935 1.00 90.81 102 THR A CA 1
ATOM 805 C C . THR A 1 102 ? 6.340 14.043 -11.488 1.00 90.81 102 THR A C 1
ATOM 807 O O . THR A 1 102 ? 7.285 14.820 -11.589 1.00 90.81 102 THR A O 1
ATOM 810 N N . ASN A 1 103 ? 5.096 14.383 -11.818 1.00 91.31 103 ASN A N 1
ATOM 811 C CA . ASN A 1 103 ? 4.672 15.758 -12.103 1.00 91.31 103 ASN A CA 1
ATOM 812 C C . ASN A 1 103 ? 4.122 16.472 -10.844 1.00 91.31 103 ASN A C 1
ATOM 814 O O . ASN A 1 103 ? 3.663 17.611 -10.929 1.00 91.31 103 ASN A O 1
ATOM 818 N N . GLY A 1 104 ? 4.178 15.813 -9.676 1.00 87.44 104 GLY A N 1
ATOM 819 C CA . GLY A 1 104 ? 3.869 16.360 -8.353 1.00 87.44 104 GLY A CA 1
ATOM 820 C C . GLY A 1 104 ? 5.129 16.762 -7.577 1.00 87.44 104 GLY A C 1
ATOM 821 O O . GLY A 1 104 ? 6.126 17.174 -8.163 1.00 87.44 104 GLY A O 1
ATOM 822 N N . LYS A 1 105 ? 5.117 16.650 -6.238 1.00 89.00 105 LYS A N 1
ATOM 823 C CA . LYS A 1 105 ? 6.309 16.940 -5.414 1.00 89.00 105 LYS A CA 1
ATOM 824 C C . LYS A 1 105 ? 7.176 15.679 -5.265 1.00 89.00 105 LYS A C 1
ATOM 826 O O . LYS A 1 105 ? 6.717 14.721 -4.637 1.00 89.00 105 LYS A O 1
ATOM 831 N N . PRO A 1 106 ? 8.440 15.676 -5.732 1.00 91.44 106 PRO A N 1
ATOM 832 C CA . PRO A 1 106 ? 9.323 14.513 -5.617 1.00 91.44 106 PRO A CA 1
ATOM 833 C C . PRO A 1 106 ? 9.521 14.006 -4.187 1.00 91.44 106 PRO A C 1
ATOM 835 O O . PRO A 1 106 ? 9.659 12.805 -3.986 1.00 91.44 106 PRO A O 1
ATOM 838 N N . ASP A 1 107 ? 9.504 14.891 -3.189 1.00 89.56 107 ASP A N 1
ATOM 839 C CA . ASP A 1 107 ? 9.756 14.509 -1.795 1.00 89.56 107 ASP A CA 1
ATOM 840 C C . ASP A 1 107 ? 8.645 13.640 -1.193 1.00 89.56 107 ASP A C 1
ATOM 842 O O . ASP A 1 107 ? 8.939 12.768 -0.377 1.00 89.56 107 ASP A O 1
ATOM 846 N N . ILE A 1 108 ? 7.394 13.805 -1.644 1.00 85.94 108 ILE A N 1
ATOM 847 C CA . ILE A 1 108 ? 6.289 12.917 -1.248 1.00 85.94 108 ILE A CA 1
ATOM 848 C C . ILE A 1 108 ? 6.542 11.515 -1.806 1.00 85.94 108 ILE A C 1
ATOM 850 O O . ILE A 1 108 ? 6.491 10.527 -1.085 1.00 85.94 108 ILE A O 1
ATOM 854 N N . MET A 1 109 ? 6.883 11.404 -3.088 1.00 87.81 109 MET A N 1
ATOM 855 C CA . MET A 1 109 ? 7.155 10.098 -3.686 1.00 87.81 109 MET A CA 1
ATOM 856 C C . MET A 1 109 ? 8.411 9.442 -3.083 1.00 87.81 109 MET A C 1
ATOM 858 O O . MET A 1 109 ? 8.422 8.233 -2.863 1.00 87.81 109 MET A O 1
ATOM 862 N N . LYS A 1 110 ? 9.449 10.220 -2.744 1.00 90.19 110 LYS A N 1
ATOM 863 C CA . LYS A 1 110 ? 10.632 9.712 -2.026 1.00 90.19 110 LYS A CA 1
ATOM 864 C C . LYS A 1 110 ? 10.286 9.174 -0.641 1.00 90.19 110 LYS A C 1
ATOM 866 O O . LYS A 1 110 ? 10.824 8.136 -0.265 1.00 90.19 110 LYS A O 1
ATOM 871 N N . SER A 1 111 ? 9.404 9.839 0.109 1.00 87.25 111 SER A N 1
ATOM 872 C CA . SER A 1 111 ? 9.010 9.352 1.436 1.00 87.25 111 SER A CA 1
ATOM 873 C C . SER A 1 111 ? 8.258 8.019 1.357 1.00 87.25 111 SER A C 1
ATOM 875 O O . SER A 1 111 ? 8.445 7.171 2.226 1.00 87.25 111 SER A O 1
ATOM 877 N N . LEU A 1 112 ? 7.495 7.793 0.280 1.00 84.69 112 LEU A N 1
ATOM 878 C CA . LEU A 1 112 ? 6.771 6.544 0.020 1.00 84.69 112 LEU A CA 1
ATOM 879 C C . LEU A 1 112 ? 7.668 5.405 -0.497 1.00 84.69 112 LEU A C 1
ATOM 881 O O . LEU A 1 112 ? 7.474 4.250 -0.124 1.00 84.69 112 LEU A O 1
ATOM 885 N N . LEU A 1 113 ? 8.638 5.707 -1.366 1.00 85.94 113 LEU A N 1
ATOM 886 C CA . LEU A 1 113 ? 9.565 4.718 -1.944 1.00 85.94 113 LEU A CA 1
ATOM 887 C C . LEU A 1 113 ? 10.748 4.382 -1.018 1.00 85.94 113 LEU A C 1
ATOM 889 O O . LEU A 1 113 ? 11.452 3.393 -1.234 1.00 85.94 113 LEU A O 1
ATOM 893 N N . GLY A 1 114 ? 10.989 5.220 -0.009 1.00 80.25 114 GLY A N 1
ATOM 894 C CA . GLY A 1 114 ? 12.212 5.225 0.780 1.00 80.25 114 GLY A CA 1
ATOM 895 C C . GLY A 1 114 ? 13.370 5.932 0.064 1.00 80.25 114 GLY A C 1
ATOM 896 O O . GLY A 1 114 ? 13.405 6.078 -1.158 1.00 80.25 114 GLY A O 1
ATOM 897 N N . ASN A 1 115 ? 14.382 6.337 0.834 1.00 76.06 115 ASN A N 1
ATOM 898 C CA . ASN A 1 115 ? 15.506 7.168 0.365 1.00 76.06 115 ASN A CA 1
ATOM 899 C C . ASN A 1 115 ? 16.486 6.466 -0.603 1.00 76.06 115 ASN A C 1
ATOM 901 O O . ASN A 1 115 ? 17.529 7.022 -0.939 1.00 76.06 115 ASN A O 1
ATOM 905 N N . ASN A 1 116 ? 16.174 5.249 -1.053 1.00 82.50 116 ASN A N 1
ATOM 906 C CA . ASN A 1 116 ? 17.057 4.424 -1.881 1.00 82.50 116 ASN A CA 1
ATOM 907 C C . ASN A 1 116 ? 16.865 4.645 -3.387 1.00 82.50 116 ASN A C 1
ATOM 909 O O . ASN A 1 116 ? 17.631 4.101 -4.18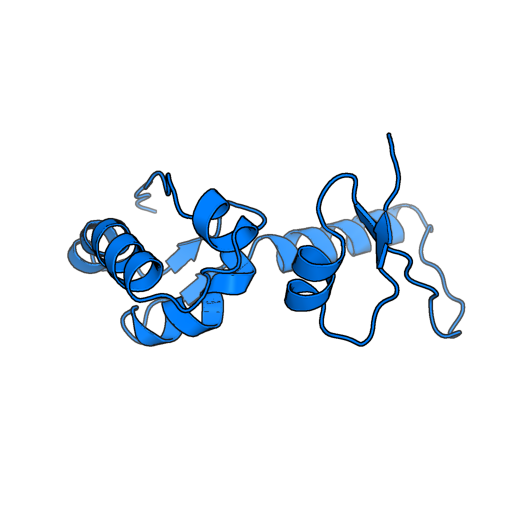5 1.00 82.50 116 ASN A O 1
ATOM 913 N N . PHE A 1 117 ? 15.847 5.412 -3.781 1.00 87.50 117 PHE A N 1
ATOM 914 C CA . PHE A 1 117 ? 15.496 5.624 -5.179 1.00 87.50 117 PHE A CA 1
ATOM 915 C C . PHE A 1 117 ? 15.670 7.080 -5.598 1.00 87.50 117 PHE A C 1
ATOM 917 O O . PHE A 1 117 ? 15.359 8.018 -4.862 1.00 87.50 117 PHE A O 1
ATOM 924 N N . LYS A 1 118 ? 16.156 7.261 -6.827 1.00 89.25 118 LYS A N 1
ATOM 925 C CA . LYS A 1 118 ? 16.208 8.565 -7.478 1.00 89.25 118 LYS A CA 1
ATOM 926 C C . LYS A 1 118 ? 14.807 8.901 -7.990 1.00 89.25 118 LYS A C 1
ATOM 928 O O . LYS A 1 118 ? 14.271 8.166 -8.817 1.00 89.25 118 LYS A O 1
ATOM 933 N N . VAL A 1 119 ? 14.248 10.004 -7.500 1.00 93.62 119 VAL A N 1
ATOM 934 C CA . VAL A 1 119 ? 12.963 10.549 -7.956 1.00 93.62 119 VAL A CA 1
ATOM 935 C C . VAL A 1 119 ? 13.195 11.948 -8.503 1.00 93.62 119 VAL A C 1
ATOM 937 O O . VAL A 1 119 ? 13.723 12.807 -7.788 1.00 93.62 119 VAL A O 1
ATOM 940 N N . GLU A 1 120 ? 12.793 12.172 -9.749 1.00 93.81 120 GLU A N 1
ATOM 941 C CA . GLU A 1 120 ? 12.921 13.456 -10.437 1.00 93.81 120 GLU A CA 1
ATOM 942 C C . GLU A 1 120 ? 11.555 14.027 -10.817 1.00 93.81 120 GLU A C 1
ATOM 944 O O . GLU A 1 120 ? 10.594 13.296 -11.061 1.00 93.81 120 GLU A O 1
ATOM 949 N N . TYR A 1 121 ? 11.473 15.356 -10.862 1.00 94.38 121 TYR A N 1
ATOM 950 C CA . TYR A 1 121 ? 10.313 16.021 -11.433 1.00 94.38 121 TYR A CA 1
ATOM 951 C C . TYR A 1 121 ? 10.359 15.912 -12.961 1.00 94.38 121 TYR A C 1
ATOM 953 O O . TYR A 1 121 ? 11.395 16.201 -13.562 1.00 94.38 121 TYR A O 1
ATOM 961 N N . LEU A 1 122 ? 9.245 15.535 -13.584 1.00 94.62 122 LEU A N 1
ATOM 962 C CA . LEU A 1 122 ? 9.077 15.523 -15.034 1.00 94.62 122 LEU A CA 1
ATOM 963 C C . LEU A 1 122 ? 7.708 16.111 -15.386 1.00 94.62 122 LEU A C 1
ATOM 965 O O . LEU A 1 122 ? 6.693 15.674 -14.850 1.00 94.62 122 LEU A O 1
ATOM 969 N N . ASN A 1 123 ? 7.689 17.092 -16.287 1.00 90.69 123 ASN A N 1
ATOM 970 C CA . ASN A 1 123 ? 6.461 17.705 -16.788 1.00 90.69 123 ASN A CA 1
ATOM 971 C C . ASN A 1 123 ? 5.985 16.932 -18.030 1.00 90.69 123 ASN A C 1
ATOM 973 O O . ASN A 1 123 ? 6.601 17.068 -19.090 1.00 90.69 123 ASN A O 1
ATOM 977 N N . PHE A 1 124 ? 4.955 16.098 -17.869 1.00 85.38 124 PHE A N 1
ATOM 978 C CA . PHE A 1 124 ? 4.332 15.270 -18.909 1.00 85.38 124 PHE A CA 1
ATOM 979 C C . PHE A 1 124 ? 2.819 15.490 -18.961 1.00 85.38 124 PHE A C 1
ATOM 981 O O . PHE A 1 124 ? 2.240 15.839 -17.904 1.00 85.38 124 PHE A O 1
#

Radius of gyration: 17.72 Å; chains: 1; bounding box: 43×35×39 Å

Foldseek 3Di:
DDDDDFDQPPLVVCLLVVNLPPPVNLVSVLVRCVVVVVVVDQEDEDPDPSCVSCVVVCCVNHDVRYYYHYVVVVVVVVVVVVCVVVVNDDPDPDDDQDAAEDCDDQVSVCVVVDVPYHYYYDDD